Protein AF-A0A2J4YIY0-F1 (afdb_monomer)

pLDDT: mean 80.75, std 8.6, range [45.16, 92.94]

Secondary structure (DSSP, 8-state):
-------HHHHHHHHHHHHHHHHHHHHHHHHHHHHTT--HHHHHHHHHHHHHHHHHHHHHHHHHHTS-------HHHHHHHHHHTTTS-HHHHHHHHHHHHHHHHH-

Structure (mmCIF, N/CA/C/O backbone):
data_AF-A0A2J4YIY0-F1
#
_entry.id   AF-A0A2J4YIY0-F1
#
loop_
_atom_site.group_PDB
_atom_site.id
_atom_site.type_symbol
_atom_site.label_atom_id
_atom_site.label_alt_id
_atom_site.label_comp_id
_atom_site.label_asym_id
_atom_site.label_entity_id
_atom_site.label_seq_id
_atom_site.pdbx_PDB_ins_code
_atom_site.Cartn_x
_atom_site.Cartn_y
_atom_site.Cartn_z
_atom_site.occupancy
_atom_site.B_iso_or_equiv
_atom_site.auth_seq_id
_atom_site.auth_comp_id
_atom_site.auth_asym_id
_atom_site.auth_atom_id
_atom_site.pdbx_PDB_model_num
ATOM 1 N N . MET A 1 1 ? 12.535 -8.299 -30.883 1.00 45.16 1 MET A N 1
ATOM 2 C CA . MET A 1 1 ? 12.168 -8.917 -29.590 1.00 45.16 1 MET A CA 1
ATOM 3 C C . MET A 1 1 ? 13.149 -8.382 -28.556 1.00 45.16 1 MET A C 1
ATOM 5 O O . MET A 1 1 ? 14.333 -8.639 -28.709 1.00 45.16 1 MET A O 1
ATOM 9 N N . ARG A 1 2 ? 12.726 -7.526 -27.613 1.00 54.84 2 ARG A N 1
ATOM 10 C CA . ARG A 1 2 ? 13.630 -7.029 -26.558 1.00 54.84 2 ARG A CA 1
ATOM 11 C C . ARG A 1 2 ? 13.900 -8.191 -25.606 1.00 54.84 2 ARG A C 1
ATOM 13 O O . ARG A 1 2 ? 12.961 -8.672 -24.981 1.00 54.84 2 ARG A O 1
ATOM 20 N N . SER A 1 3 ? 15.139 -8.665 -25.559 1.00 52.28 3 SER A N 1
ATOM 21 C CA 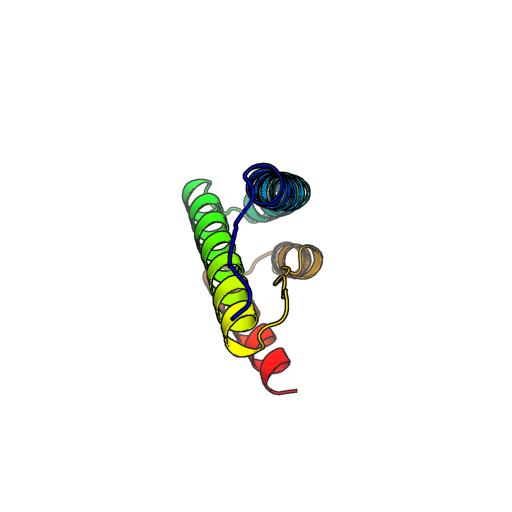. SER A 1 3 ? 15.565 -9.704 -24.625 1.00 52.28 3 SER A CA 1
ATOM 22 C C . SER A 1 3 ? 15.272 -9.234 -23.204 1.00 52.28 3 SER A C 1
ATOM 24 O O . SER A 1 3 ? 15.818 -8.229 -22.757 1.00 52.28 3 SER A O 1
ATOM 26 N N . PHE A 1 4 ? 14.363 -9.925 -22.520 1.00 61.56 4 PHE A N 1
ATOM 27 C CA . PHE A 1 4 ? 14.007 -9.661 -21.129 1.00 61.56 4 PHE A CA 1
ATOM 28 C C . PHE A 1 4 ? 15.079 -10.293 -20.235 1.00 61.56 4 PHE A C 1
ATOM 30 O O . PHE A 1 4 ? 14.851 -11.293 -19.562 1.00 61.56 4 PHE A O 1
ATOM 37 N N . THR A 1 5 ? 16.302 -9.774 -20.294 1.00 63.88 5 THR A N 1
ATOM 38 C CA . THR A 1 5 ? 17.296 -10.079 -19.272 1.00 63.88 5 THR A CA 1
ATOM 39 C C . THR A 1 5 ? 16.921 -9.246 -18.054 1.00 63.88 5 THR A C 1
ATOM 41 O O . THR A 1 5 ? 16.910 -8.022 -18.117 1.00 63.88 5 THR A O 1
ATOM 44 N N . LEU A 1 6 ? 16.540 -9.906 -16.960 1.00 69.50 6 LEU A N 1
ATOM 45 C CA . LEU A 1 6 ? 16.422 -9.289 -15.641 1.00 69.50 6 LEU A CA 1
ATOM 46 C C . LEU A 1 6 ?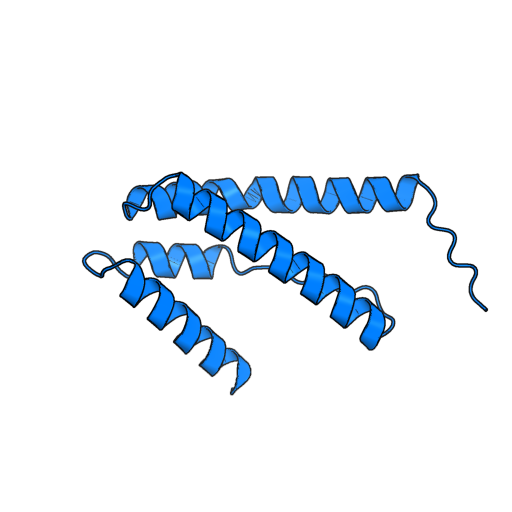 17.797 -9.400 -14.976 1.00 69.50 6 LEU A C 1
ATOM 48 O O . LEU A 1 6 ? 18.072 -10.415 -14.332 1.00 69.50 6 LEU A O 1
ATOM 52 N N . PRO A 1 7 ? 18.714 -8.435 -15.172 1.00 83.00 7 PRO A N 1
ATOM 53 C CA . PRO A 1 7 ? 20.006 -8.505 -14.517 1.00 83.00 7 PRO A CA 1
ATOM 54 C C . PRO A 1 7 ? 19.773 -8.465 -13.002 1.00 83.00 7 PRO A C 1
ATOM 56 O O . PRO A 1 7 ? 18.987 -7.658 -12.500 1.00 83.00 7 PRO A O 1
ATOM 59 N N . PHE A 1 8 ? 20.462 -9.344 -12.273 1.00 84.75 8 PHE A N 1
ATOM 60 C CA . PHE A 1 8 ? 20.364 -9.461 -10.814 1.00 84.75 8 PHE A CA 1
ATOM 61 C C . PHE A 1 8 ? 20.410 -8.102 -10.074 1.00 84.75 8 PHE A C 1
ATOM 63 O O . PHE A 1 8 ? 19.581 -7.899 -9.187 1.00 84.75 8 PHE A O 1
ATOM 70 N N . PRO A 1 9 ? 21.253 -7.121 -10.473 1.00 87.94 9 PRO A N 1
ATOM 71 C CA . PRO A 1 9 ? 21.241 -5.779 -9.887 1.00 87.94 9 PRO A CA 1
ATOM 72 C C . PRO A 1 9 ? 19.906 -5.033 -10.001 1.00 87.94 9 PRO A C 1
ATOM 74 O O . PRO A 1 9 ? 19.501 -4.375 -9.050 1.00 87.94 9 PRO A O 1
ATOM 77 N N . SER A 1 10 ? 19.199 -5.129 -11.131 1.00 83.56 10 SER A N 1
ATOM 78 C CA . SER A 1 10 ? 17.904 -4.455 -11.310 1.00 83.56 10 SER A CA 1
ATOM 79 C C . SER A 1 10 ? 16.812 -5.094 -10.460 1.00 83.56 10 SER A C 1
ATOM 81 O O . SER A 1 10 ? 15.951 -4.393 -9.933 1.00 83.56 10 SER A O 1
ATOM 83 N N . LEU A 1 11 ? 16.872 -6.416 -10.293 1.00 84.94 11 LEU A N 1
ATOM 84 C CA . LEU A 1 11 ? 15.944 -7.156 -9.442 1.00 84.94 11 LEU A CA 1
ATOM 85 C C . LEU A 1 11 ? 16.170 -6.814 -7.963 1.00 84.94 11 LEU A C 1
ATOM 87 O O . LEU A 1 11 ? 15.219 -6.515 -7.243 1.00 84.94 11 LEU A O 1
ATOM 91 N N . LEU A 1 12 ? 17.437 -6.769 -7.539 1.00 90.81 12 LEU A N 1
ATOM 92 C CA . LEU A 1 12 ? 17.831 -6.361 -6.193 1.00 90.81 12 LEU A CA 1
ATOM 93 C C . LEU A 1 12 ? 17.455 -4.900 -5.911 1.00 90.81 12 LEU A C 1
ATOM 95 O O . LEU A 1 12 ? 16.903 -4.607 -4.856 1.00 90.81 12 LEU A O 1
ATOM 99 N N . ALA A 1 13 ? 17.698 -3.989 -6.857 1.00 87.31 13 ALA A N 1
ATOM 100 C CA . ALA A 1 13 ? 17.339 -2.580 -6.716 1.00 87.31 13 ALA A CA 1
ATOM 101 C C . ALA A 1 13 ? 15.823 -2.388 -6.563 1.00 87.31 13 ALA A C 1
ATOM 103 O O . ALA A 1 13 ? 15.389 -1.648 -5.683 1.00 87.31 13 ALA A O 1
ATOM 104 N N . GLY A 1 14 ? 15.018 -3.092 -7.368 1.00 85.25 14 GLY A N 1
ATOM 105 C CA . GLY A 1 14 ? 13.561 -3.086 -7.233 1.00 85.25 14 GLY A CA 1
ATOM 106 C C . GLY A 1 14 ? 13.102 -3.638 -5.883 1.00 85.25 14 GLY A C 1
ATOM 107 O O . GLY A 1 14 ? 12.268 -3.028 -5.219 1.00 85.25 14 GLY A O 1
ATOM 108 N N . PHE A 1 15 ? 13.696 -4.746 -5.435 1.00 86.25 15 PHE A N 1
ATOM 109 C CA . PHE A 1 15 ? 13.400 -5.334 -4.130 1.00 86.25 15 PHE A CA 1
ATOM 110 C C . PHE A 1 15 ? 13.710 -4.375 -2.975 1.00 86.25 15 PHE A C 1
ATOM 112 O O . PHE A 1 15 ? 12.847 -4.133 -2.135 1.00 86.25 15 PHE A O 1
ATOM 119 N N . VAL A 1 16 ? 14.906 -3.780 -2.960 1.00 89.00 16 VAL A N 1
ATOM 120 C CA . VAL A 1 16 ? 15.319 -2.817 -1.929 1.00 89.00 16 VAL A CA 1
ATOM 121 C C . VAL A 1 16 ? 14.427 -1.576 -1.950 1.00 89.00 16 VAL A C 1
ATOM 123 O O . VAL A 1 16 ? 14.002 -1.127 -0.889 1.00 89.00 16 VAL A O 1
ATOM 126 N N . ALA A 1 17 ? 14.087 -1.051 -3.131 1.00 86.38 17 ALA A N 1
ATOM 127 C CA . ALA A 1 17 ? 13.199 0.104 -3.255 1.00 86.38 17 ALA A CA 1
ATOM 128 C C . ALA A 1 17 ? 11.820 -0.161 -2.629 1.00 86.38 17 ALA A C 1
ATOM 130 O O . ALA A 1 17 ? 11.310 0.677 -1.884 1.00 86.38 17 ALA A O 1
ATOM 131 N N . VAL A 1 18 ? 11.244 -1.343 -2.875 1.00 83.94 18 VAL A N 1
ATOM 132 C CA . VAL A 1 18 ? 9.963 -1.748 -2.277 1.00 83.94 18 VAL A CA 1
ATOM 133 C C . VAL A 1 18 ? 10.099 -1.946 -0.768 1.00 83.94 18 VAL A C 1
ATOM 135 O O . VAL A 1 18 ? 9.270 -1.434 -0.022 1.00 83.94 18 VAL A O 1
ATOM 138 N N . LEU A 1 19 ? 11.146 -2.634 -0.304 1.00 84.62 19 LEU A N 1
ATOM 139 C CA . LEU A 1 19 ? 11.378 -2.887 1.123 1.00 84.62 19 LEU A CA 1
ATOM 140 C C . LEU A 1 19 ? 11.507 -1.589 1.921 1.00 84.62 19 LEU A C 1
ATOM 142 O O . LEU A 1 19 ? 10.840 -1.416 2.939 1.00 84.62 19 LEU A O 1
ATOM 146 N N . VAL A 1 20 ? 12.341 -0.667 1.441 1.00 85.19 20 VAL A N 1
ATOM 147 C CA . VAL A 1 20 ? 12.586 0.626 2.089 1.00 85.19 20 VAL A CA 1
ATOM 148 C C . VAL A 1 20 ? 11.336 1.503 2.022 1.00 85.19 20 VAL A C 1
ATOM 150 O O . VAL A 1 20 ? 10.940 2.087 3.032 1.00 85.19 20 VAL A O 1
ATOM 153 N N . GLY A 1 21 ? 10.672 1.557 0.861 1.00 81.25 21 GLY A N 1
ATOM 154 C CA . GLY A 1 21 ? 9.434 2.315 0.687 1.00 81.25 21 GLY A CA 1
ATOM 155 C C . GLY A 1 21 ? 8.330 1.839 1.633 1.00 81.25 21 GLY A C 1
ATOM 156 O O . GLY A 1 21 ? 7.730 2.649 2.344 1.00 81.25 21 GLY A O 1
ATOM 157 N N . TYR A 1 22 ? 8.132 0.523 1.713 1.00 81.19 22 TYR A N 1
ATOM 158 C CA . TYR A 1 22 ? 7.137 -0.097 2.581 1.00 81.19 22 TYR A CA 1
ATOM 159 C C . TYR A 1 22 ? 7.459 0.112 4.066 1.00 81.19 22 TYR A C 1
ATOM 161 O O . TYR A 1 22 ? 6.618 0.605 4.818 1.00 81.19 22 TYR A O 1
ATOM 169 N N . ALA A 1 23 ? 8.691 -0.185 4.490 1.00 81.44 23 ALA A N 1
ATOM 170 C CA . ALA A 1 23 ? 9.101 -0.063 5.888 1.00 81.44 23 ALA A CA 1
ATOM 171 C C . ALA A 1 23 ? 8.996 1.379 6.412 1.00 81.44 23 ALA A C 1
ATOM 173 O O . ALA A 1 23 ? 8.593 1.583 7.557 1.00 81.44 23 ALA A O 1
ATOM 174 N N . SER A 1 24 ? 9.303 2.377 5.575 1.00 80.25 24 SER A N 1
ATOM 175 C CA . SER A 1 24 ? 9.290 3.789 5.984 1.00 80.25 24 SER A CA 1
ATOM 176 C C . SER A 1 24 ? 7.907 4.304 6.396 1.00 80.25 24 SER A C 1
ATOM 178 O O . SER A 1 24 ? 7.796 5.116 7.310 1.00 80.25 24 SER A O 1
ATOM 180 N N . SER A 1 25 ? 6.844 3.828 5.744 1.00 78.12 25 SER A N 1
ATOM 181 C CA . SER A 1 25 ? 5.486 4.355 5.923 1.00 78.12 25 SER A CA 1
ATOM 182 C C . SER A 1 25 ? 4.561 3.402 6.688 1.00 78.12 25 SER A C 1
ATOM 184 O O . SER A 1 25 ? 3.608 3.862 7.317 1.00 78.12 25 SER A O 1
ATOM 186 N N . ALA A 1 26 ? 4.878 2.102 6.733 1.00 78.44 26 ALA A N 1
ATOM 187 C CA . ALA A 1 26 ? 4.116 1.107 7.490 1.00 78.44 26 ALA A CA 1
ATOM 188 C C . ALA A 1 26 ? 4.119 1.371 9.006 1.00 78.44 26 ALA A C 1
ATOM 190 O O . ALA A 1 26 ? 3.102 1.156 9.663 1.00 78.44 26 ALA A O 1
ATOM 191 N N . ALA A 1 27 ? 5.224 1.881 9.564 1.00 79.81 27 ALA A N 1
ATOM 192 C CA . ALA A 1 27 ? 5.334 2.154 11.001 1.00 79.81 27 ALA A CA 1
ATOM 193 C C . ALA A 1 27 ? 4.294 3.179 11.494 1.00 79.81 27 ALA A C 1
ATOM 195 O O . ALA A 1 27 ? 3.715 3.011 12.566 1.00 79.81 27 ALA A O 1
ATOM 196 N N . ILE A 1 28 ? 4.010 4.205 10.685 1.00 78.88 28 ILE A N 1
ATOM 197 C CA . ILE A 1 28 ? 3.030 5.254 11.010 1.00 78.88 28 ILE A CA 1
ATOM 198 C C . ILE A 1 28 ? 1.613 4.669 11.020 1.00 78.88 28 ILE A C 1
ATOM 200 O O . ILE A 1 28 ? 0.832 4.931 11.933 1.00 78.88 28 ILE A O 1
ATOM 204 N N . ILE A 1 29 ? 1.292 3.835 10.027 1.00 78.38 29 ILE A N 1
ATOM 205 C CA . ILE A 1 29 ? -0.009 3.160 9.935 1.00 78.38 29 ILE A CA 1
ATOM 206 C C . ILE A 1 29 ? -0.204 2.189 11.096 1.00 78.38 29 ILE A C 1
ATOM 208 O O . ILE A 1 29 ? -1.289 2.134 11.667 1.00 78.38 29 ILE A O 1
ATOM 212 N N . TRP A 1 30 ? 0.847 1.460 11.476 1.00 80.38 30 TRP A N 1
ATOM 213 C CA . TRP A 1 30 ? 0.807 0.551 12.615 1.00 80.38 30 TRP A CA 1
ATOM 214 C C . TRP A 1 30 ? 0.465 1.290 13.907 1.00 80.38 30 TRP A C 1
ATOM 216 O O . TRP A 1 30 ? -0.426 0.871 14.642 1.00 80.38 30 TRP A O 1
ATOM 226 N N . GLN A 1 31 ? 1.143 2.409 14.171 1.00 79.50 31 GLN A N 1
ATOM 227 C CA . GLN A 1 31 ? 0.882 3.228 15.354 1.00 79.50 31 GLN A CA 1
ATOM 228 C C . GLN A 1 31 ? -0.535 3.804 15.349 1.00 79.50 31 GLN A C 1
ATOM 230 O O . GLN A 1 31 ? -1.213 3.752 16.373 1.00 79.50 31 GLN A O 1
ATOM 235 N N . ALA A 1 32 ? -1.004 4.299 14.201 1.00 77.38 32 ALA A N 1
ATOM 236 C CA . ALA A 1 32 ? -2.366 4.797 14.066 1.00 77.38 32 ALA A CA 1
ATOM 237 C C . ALA A 1 32 ? -3.393 3.686 14.346 1.00 77.38 32 ALA A C 1
ATOM 239 O O . ALA A 1 32 ? -4.284 3.863 15.173 1.00 77.38 32 ALA A O 1
ATOM 240 N N . ALA A 1 33 ? -3.258 2.527 13.697 1.00 76.88 33 ALA A N 1
ATOM 241 C CA . ALA A 1 33 ? -4.198 1.418 13.836 1.00 76.88 33 ALA A CA 1
ATOM 242 C C . ALA A 1 33 ? -4.209 0.832 15.257 1.00 76.88 33 ALA A C 1
ATOM 244 O O . ALA A 1 33 ? -5.280 0.545 15.792 1.00 76.88 33 ALA A O 1
ATOM 245 N N . ALA A 1 34 ? -3.040 0.726 15.896 1.00 78.50 34 ALA A N 1
ATOM 246 C CA . ALA A 1 34 ? -2.935 0.328 17.296 1.00 78.50 34 ALA A CA 1
ATOM 247 C C . ALA A 1 34 ? -3.646 1.330 18.224 1.00 78.50 34 ALA A C 1
ATOM 249 O O . ALA A 1 34 ? -4.360 0.920 19.136 1.00 78.50 34 ALA A O 1
ATOM 250 N N . ALA A 1 35 ? -3.523 2.637 17.962 1.00 74.69 35 ALA A N 1
ATOM 251 C CA . ALA A 1 35 ? -4.231 3.672 18.719 1.00 74.69 35 ALA A CA 1
ATOM 252 C C . ALA A 1 35 ? -5.760 3.630 18.526 1.00 74.69 35 ALA A C 1
ATOM 254 O O . ALA A 1 35 ? -6.496 4.049 19.416 1.00 74.69 35 ALA A O 1
ATOM 255 N N . ALA A 1 36 ? -6.246 3.090 17.405 1.00 71.69 36 ALA A N 1
ATOM 256 C CA . ALA A 1 36 ? -7.669 2.830 17.173 1.00 71.69 36 ALA A CA 1
ATOM 257 C C . ALA A 1 36 ? -8.167 1.484 17.731 1.00 71.69 36 ALA A C 1
ATOM 259 O O . ALA A 1 36 ? -9.339 1.152 17.559 1.00 71.69 36 ALA A O 1
ATOM 260 N N . GLY A 1 37 ? -7.312 0.718 18.416 1.00 73.69 37 GLY A N 1
ATOM 261 C CA . GLY A 1 37 ? -7.694 -0.537 19.064 1.00 73.69 37 GLY A CA 1
ATOM 262 C C . GLY A 1 37 ? -7.737 -1.7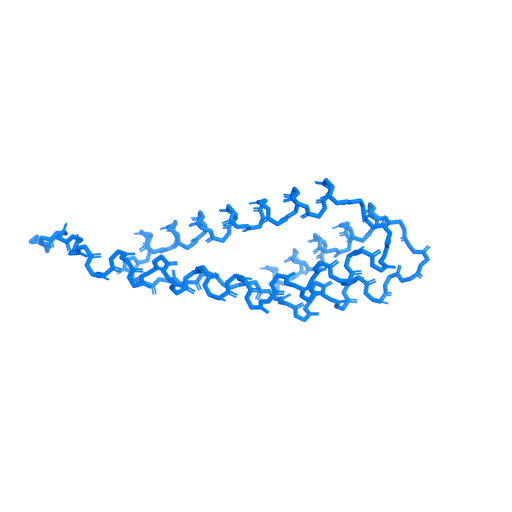52 18.134 1.00 73.69 37 GLY A C 1
ATOM 263 O O . GLY A 1 37 ? -8.375 -2.745 18.478 1.00 73.69 37 GLY A O 1
ATOM 264 N N . ALA A 1 38 ? -7.082 -1.695 16.969 1.00 74.81 38 ALA A N 1
ATOM 265 C CA . ALA A 1 38 ? -6.909 -2.869 16.117 1.00 74.81 38 ALA A CA 1
ATOM 266 C C . ALA A 1 38 ? -5.877 -3.834 16.725 1.00 74.81 38 ALA A C 1
ATOM 268 O O . ALA A 1 38 ? -4.816 -3.413 17.190 1.00 74.81 38 ALA A O 1
ATOM 269 N N . ASP A 1 39 ? -6.171 -5.134 16.688 1.00 83.75 39 ASP A N 1
ATOM 270 C CA . ASP A 1 39 ? -5.239 -6.159 17.158 1.00 83.75 39 ASP A CA 1
ATOM 271 C C . ASP A 1 39 ? -4.066 -6.347 16.177 1.00 83.75 39 ASP A C 1
ATOM 273 O O . ASP A 1 39 ? -4.192 -6.135 14.966 1.00 83.75 39 ASP A O 1
ATOM 277 N N . ALA A 1 40 ? -2.919 -6.803 16.682 1.00 82.56 40 ALA A N 1
ATOM 278 C CA . ALA A 1 40 ? -1.715 -7.026 15.886 1.00 82.56 40 ALA A CA 1
ATOM 279 C C . ALA A 1 40 ? -1.956 -8.003 14.721 1.00 82.56 40 ALA A C 1
ATOM 281 O O . ALA A 1 40 ? -1.422 -7.797 13.628 1.00 82.56 40 ALA A O 1
ATOM 282 N N . ALA A 1 41 ? -2.800 -9.025 14.914 1.00 85.38 41 ALA A N 1
ATOM 283 C CA . ALA A 1 41 ? -3.164 -9.958 13.850 1.00 85.38 41 ALA A CA 1
ATOM 284 C C . ALA A 1 41 ? -3.964 -9.277 12.723 1.00 85.38 41 ALA A C 1
ATOM 286 O O . ALA A 1 41 ? -3.763 -9.581 11.544 1.00 85.38 41 ALA A O 1
ATOM 287 N N . GLN A 1 42 ? -4.835 -8.321 13.063 1.00 82.25 42 GLN A N 1
ATOM 288 C CA . GLN A 1 42 ? -5.623 -7.565 12.087 1.00 82.25 42 GLN A CA 1
ATOM 289 C C . GLN A 1 42 ? -4.737 -6.609 11.289 1.00 82.25 42 GLN A C 1
ATOM 291 O O . GLN A 1 42 ? -4.810 -6.590 10.061 1.00 82.25 42 GLN A O 1
ATOM 296 N N . ILE A 1 43 ? -3.857 -5.871 11.973 1.00 81.62 43 ILE A N 1
ATOM 297 C CA . ILE A 1 43 ? -2.917 -4.945 11.331 1.00 81.62 43 ILE A CA 1
ATOM 298 C C . ILE A 1 43 ? -1.983 -5.712 10.389 1.00 81.62 43 ILE A C 1
ATOM 300 O O . ILE A 1 43 ? -1.806 -5.303 9.242 1.00 81.62 43 ILE A O 1
ATOM 304 N N . ALA A 1 44 ? -1.438 -6.854 10.824 1.00 84.94 44 ALA A N 1
ATOM 305 C CA . ALA A 1 44 ? -0.610 -7.709 9.976 1.00 84.94 44 ALA A CA 1
ATOM 306 C C . ALA A 1 44 ? -1.377 -8.187 8.731 1.00 84.94 44 ALA A C 1
ATOM 308 O O . ALA A 1 44 ? -0.861 -8.085 7.618 1.00 84.94 44 ALA A O 1
ATOM 309 N N . GLY A 1 45 ? -2.630 -8.626 8.895 1.00 87.00 45 GLY A N 1
ATOM 310 C CA . GLY A 1 45 ? -3.492 -9.019 7.780 1.00 87.00 45 GLY A CA 1
ATOM 311 C C . GLY A 1 45 ? -3.738 -7.885 6.781 1.00 87.00 45 GLY A C 1
ATOM 312 O O . GLY A 1 45 ? -3.635 -8.094 5.573 1.00 87.00 45 GLY A O 1
ATOM 313 N N . TRP A 1 46 ? -4.002 -6.670 7.264 1.00 83.44 46 TRP A N 1
ATOM 314 C CA . TRP A 1 46 ? -4.193 -5.486 6.418 1.00 83.44 46 TRP A CA 1
ATOM 315 C C . TRP A 1 46 ? -2.927 -5.114 5.652 1.00 83.44 46 TRP A C 1
ATOM 317 O O . TRP A 1 46 ? -2.981 -4.843 4.455 1.00 83.44 46 TRP A O 1
ATOM 327 N N . MET A 1 47 ? -1.783 -5.156 6.332 1.00 84.69 47 MET A N 1
ATOM 328 C CA . MET A 1 47 ? -0.459 -4.930 5.759 1.00 84.69 47 MET A CA 1
ATOM 329 C C . MET A 1 47 ? -0.145 -5.938 4.645 1.00 84.69 47 MET A C 1
ATOM 331 O O . MET A 1 47 ? 0.239 -5.548 3.542 1.00 84.69 47 MET A O 1
ATOM 335 N N . THR A 1 48 ? -0.401 -7.228 4.871 1.00 85.62 48 THR A N 1
ATOM 336 C CA . THR A 1 48 ? -0.227 -8.262 3.841 1.00 85.62 48 THR A CA 1
ATOM 337 C C . THR A 1 48 ? -1.184 -8.075 2.665 1.00 85.62 48 THR A C 1
ATOM 339 O O . THR A 1 48 ? -0.745 -8.113 1.514 1.00 85.62 48 THR A O 1
ATOM 342 N N . ALA A 1 49 ? -2.474 -7.846 2.929 1.00 87.12 49 ALA A N 1
ATOM 343 C CA . ALA A 1 49 ? -3.477 -7.642 1.884 1.00 87.12 49 ALA A CA 1
ATOM 344 C C . ALA A 1 49 ? -3.128 -6.444 0.996 1.00 87.12 49 ALA A C 1
ATOM 346 O O . ALA A 1 49 ? -3.249 -6.505 -0.228 1.00 87.12 49 ALA A O 1
ATOM 347 N N . LEU A 1 50 ? -2.634 -5.372 1.607 1.00 85.00 50 LEU A N 1
ATOM 348 C CA . LEU A 1 50 ? -2.234 -4.181 0.892 1.00 85.00 50 LEU A CA 1
ATOM 349 C C . LEU A 1 50 ? -0.965 -4.402 0.065 1.00 85.00 50 LEU 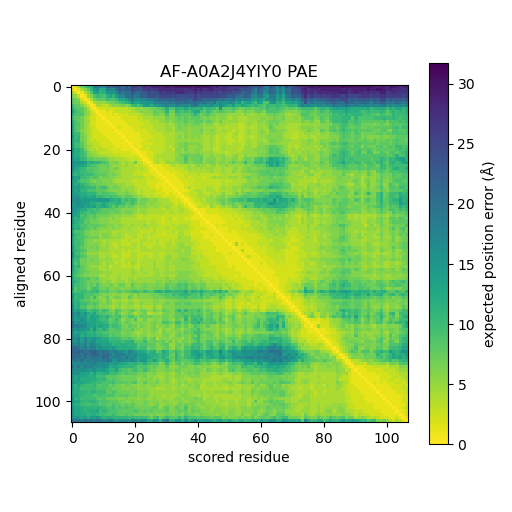A C 1
ATOM 351 O O . LEU A 1 50 ? -0.940 -4.022 -1.106 1.00 85.00 50 LEU A O 1
ATOM 355 N N . GLY A 1 51 ? 0.062 -5.042 0.631 1.00 86.69 51 GLY A N 1
ATOM 356 C CA . GLY A 1 51 ? 1.283 -5.380 -0.105 1.00 86.69 51 GLY A CA 1
ATOM 357 C C . GLY A 1 51 ? 0.989 -6.249 -1.331 1.00 86.69 51 GLY A C 1
ATOM 358 O O . GLY A 1 51 ? 1.494 -5.981 -2.423 1.00 86.69 51 GLY A O 1
ATOM 359 N N . LEU A 1 52 ? 0.096 -7.234 -1.183 1.00 88.38 52 LEU A N 1
ATOM 360 C CA . LEU A 1 52 ? -0.398 -8.043 -2.298 1.00 88.38 52 LEU A CA 1
ATOM 361 C C . LEU A 1 52 ? -1.173 -7.200 -3.315 1.00 88.38 52 LEU A C 1
ATOM 363 O O . LEU A 1 52 ? -0.909 -7.304 -4.511 1.00 88.38 52 LEU A O 1
ATOM 367 N N . GLY A 1 53 ? -2.083 -6.334 -2.865 1.00 88.38 53 GLY A N 1
ATOM 368 C CA . GLY A 1 53 ? -2.853 -5.448 -3.738 1.00 88.38 53 GLY A CA 1
ATOM 369 C C . GLY A 1 53 ? -1.965 -4.526 -4.576 1.00 88.38 53 GLY A C 1
ATOM 370 O O . GLY A 1 53 ? -2.138 -4.436 -5.793 1.00 88.38 53 GLY A O 1
ATOM 371 N N . MET A 1 54 ? -0.968 -3.890 -3.958 1.00 87.62 54 MET A N 1
ATOM 372 C CA . MET A 1 54 ? 0.001 -3.032 -4.648 1.00 87.62 54 MET A CA 1
ATOM 373 C C . MET A 1 54 ? 0.886 -3.824 -5.611 1.00 87.62 54 MET A C 1
ATOM 375 O O . MET A 1 54 ? 1.098 -3.385 -6.738 1.00 87.62 54 MET A O 1
ATOM 379 N N . GLY A 1 55 ? 1.378 -4.996 -5.202 1.00 87.81 55 GLY A N 1
ATOM 380 C CA . GLY A 1 55 ? 2.210 -5.846 -6.054 1.00 87.81 55 GLY A CA 1
ATOM 381 C C . GLY A 1 55 ? 1.457 -6.346 -7.288 1.00 87.81 55 GLY A C 1
ATOM 382 O O . GLY A 1 55 ? 1.950 -6.223 -8.410 1.00 87.81 55 GLY A O 1
ATOM 383 N N . ILE A 1 56 ? 0.233 -6.847 -7.095 1.00 91.88 56 ILE A N 1
ATOM 384 C CA . ILE A 1 56 ? -0.627 -7.342 -8.177 1.00 91.88 56 ILE A CA 1
ATOM 385 C C . ILE A 1 56 ? -1.011 -6.203 -9.125 1.00 91.88 56 ILE A C 1
ATOM 387 O O . ILE A 1 56 ? -0.891 -6.366 -10.336 1.00 91.88 56 ILE A O 1
ATOM 391 N N . SER A 1 57 ? -1.436 -5.047 -8.608 1.00 90.19 57 SER A N 1
ATOM 392 C CA . SER A 1 57 ? -1.819 -3.898 -9.445 1.00 90.19 57 SER A CA 1
ATOM 393 C C . SER A 1 57 ? -0.635 -3.313 -10.218 1.00 90.19 57 SER A C 1
ATOM 395 O O . SER A 1 57 ? -0.757 -3.089 -11.421 1.00 90.19 57 SER A O 1
ATOM 397 N N . THR A 1 58 ? 0.526 -3.161 -9.577 1.00 88.81 58 THR A N 1
ATOM 398 C CA . THR A 1 58 ? 1.790 -2.756 -10.219 1.00 88.81 58 THR A CA 1
ATOM 399 C C . THR A 1 58 ? 2.124 -3.699 -11.372 1.00 88.81 58 THR A C 1
ATOM 401 O O . THR A 1 58 ? 2.370 -3.249 -12.493 1.00 88.81 58 THR A O 1
ATOM 404 N N . LEU A 1 59 ? 2.094 -5.012 -11.123 1.00 89.06 59 LEU A N 1
ATOM 405 C CA . LEU A 1 59 ? 2.407 -6.021 -12.132 1.00 89.06 59 LEU A CA 1
ATOM 406 C C . LEU A 1 59 ? 1.391 -6.001 -13.280 1.00 89.06 59 LEU A C 1
ATOM 408 O O . LEU A 1 59 ? 1.781 -5.928 -14.446 1.00 89.06 59 LEU A O 1
ATOM 412 N N . ALA A 1 60 ? 0.096 -6.017 -12.961 1.00 91.31 60 ALA A N 1
ATOM 413 C CA . ALA A 1 60 ? -0.983 -6.029 -13.942 1.00 91.31 60 ALA A CA 1
ATOM 414 C C . ALA A 1 60 ? -0.954 -4.783 -14.838 1.00 91.31 60 ALA A C 1
ATOM 416 O O . ALA A 1 60 ? -1.009 -4.900 -16.064 1.00 91.31 60 ALA A O 1
ATOM 417 N N . LEU A 1 61 ? -0.804 -3.593 -14.249 1.00 90.00 61 LEU A N 1
ATOM 418 C CA . LEU A 1 61 ? -0.724 -2.335 -14.991 1.00 90.00 61 LEU A CA 1
ATOM 419 C C . LEU A 1 61 ? 0.550 -2.255 -15.829 1.00 90.00 61 LEU A C 1
ATOM 421 O O . LEU A 1 61 ? 0.482 -1.839 -16.986 1.00 90.00 61 LEU A O 1
ATOM 425 N N . THR A 1 62 ? 1.689 -2.697 -15.291 1.00 87.69 62 THR A N 1
ATOM 426 C CA . THR A 1 62 ? 2.961 -2.717 -16.026 1.00 87.69 62 THR A CA 1
ATOM 427 C C . THR A 1 62 ? 2.882 -3.620 -17.257 1.00 87.69 62 THR A C 1
ATOM 429 O O . THR A 1 62 ? 3.296 -3.218 -18.347 1.00 87.69 62 THR A O 1
ATOM 432 N N . VAL A 1 63 ? 2.301 -4.818 -17.121 1.00 89.62 63 VAL A N 1
ATOM 433 C CA . VAL A 1 63 ? 2.113 -5.756 -18.241 1.00 89.62 63 VAL A CA 1
ATOM 434 C C . VAL A 1 63 ? 1.115 -5.204 -19.259 1.00 89.62 63 VAL A C 1
ATOM 436 O O . VAL A 1 63 ? 1.375 -5.254 -20.462 1.00 89.62 63 VAL A O 1
ATOM 439 N N . TRP A 1 64 ? -0.003 -4.638 -18.798 1.00 92.75 64 TRP A N 1
ATOM 440 C CA . TRP A 1 64 ? -1.052 -4.140 -19.685 1.00 92.75 64 TRP A CA 1
ATOM 441 C C . TRP A 1 64 ? -0.627 -2.887 -20.459 1.00 92.75 64 TRP A C 1
ATOM 443 O O . TRP A 1 64 ? -0.822 -2.809 -21.673 1.00 92.75 64 TRP A O 1
ATOM 453 N N . ARG A 1 65 ? -0.004 -1.916 -19.781 1.00 90.12 65 ARG A N 1
ATOM 454 C CA . ARG A 1 65 ? 0.437 -0.650 -20.386 1.00 90.12 65 ARG A CA 1
ATOM 455 C C . ARG A 1 65 ? 1.818 -0.739 -21.036 1.00 90.12 65 ARG A C 1
ATOM 457 O O . ARG A 1 65 ? 2.202 0.191 -21.740 1.00 90.12 65 ARG A O 1
ATOM 464 N N . LYS A 1 66 ? 2.548 -1.845 -20.841 1.00 87.25 66 LYS A N 1
ATOM 465 C CA . LYS A 1 66 ? 3.912 -2.073 -21.359 1.00 87.25 66 LYS A CA 1
ATOM 466 C C . LYS A 1 66 ? 4.905 -0.964 -20.967 1.00 87.25 66 LYS A C 1
ATOM 468 O O . LYS A 1 66 ? 5.873 -0.714 -21.683 1.00 87.25 66 LYS A O 1
ATOM 473 N N . VAL A 1 67 ? 4.664 -0.311 -19.831 1.00 87.44 67 VAL A N 1
ATOM 474 C CA . VAL A 1 67 ? 5.501 0.738 -19.226 1.00 87.44 67 VAL A CA 1
ATOM 475 C C . VAL A 1 67 ? 5.664 0.445 -17.733 1.00 87.44 67 VAL A C 1
ATOM 477 O O . VAL A 1 67 ? 4.745 -0.127 -17.149 1.00 87.44 67 VAL A O 1
ATOM 480 N N . PRO A 1 68 ? 6.797 0.798 -17.101 1.00 81.62 68 PRO A N 1
ATOM 481 C CA . PRO A 1 68 ? 7.004 0.560 -15.674 1.00 81.62 68 PRO A CA 1
ATOM 482 C C . PRO A 1 68 ? 6.039 1.425 -14.851 1.00 81.62 68 PRO A C 1
ATOM 484 O O . PRO A 1 68 ? 6.169 2.648 -14.831 1.00 81.62 68 PRO A O 1
ATOM 487 N N . ILE A 1 69 ? 5.062 0.797 -14.192 1.00 86.00 69 ILE A N 1
ATOM 488 C CA . ILE A 1 69 ? 4.079 1.465 -13.329 1.00 86.00 69 ILE A CA 1
ATOM 489 C C . ILE A 1 69 ? 4.280 0.973 -11.903 1.00 86.00 69 ILE A C 1
ATOM 491 O O . ILE A 1 69 ? 4.328 -0.231 -11.676 1.00 86.00 69 ILE A O 1
ATOM 495 N N . LEU A 1 70 ? 4.359 1.905 -10.952 1.00 84.50 70 LEU A N 1
ATOM 496 C CA . LEU A 1 70 ? 4.403 1.619 -9.521 1.00 84.50 70 LEU A CA 1
ATOM 497 C C . LEU A 1 70 ? 3.122 2.131 -8.866 1.00 84.50 70 LEU A C 1
ATOM 499 O O . LEU A 1 70 ? 2.852 3.331 -8.878 1.00 84.50 70 LEU A O 1
ATOM 503 N N . THR A 1 71 ? 2.332 1.226 -8.299 1.00 84.50 71 THR A N 1
ATOM 504 C CA . THR A 1 71 ? 1.140 1.599 -7.538 1.00 84.50 71 THR A CA 1
ATOM 505 C C . THR A 1 71 ? 1.560 1.973 -6.120 1.00 84.50 71 THR A C 1
ATOM 507 O O . THR A 1 71 ? 2.205 1.176 -5.446 1.00 84.50 71 THR A O 1
ATOM 510 N N . ALA A 1 72 ? 1.214 3.183 -5.675 1.00 81.38 72 ALA A N 1
ATOM 511 C CA . ALA A 1 72 ? 1.487 3.689 -4.328 1.00 81.38 72 ALA A CA 1
ATOM 512 C C . ALA A 1 72 ? 0.205 3.690 -3.471 1.00 81.38 72 ALA A C 1
ATOM 514 O O . 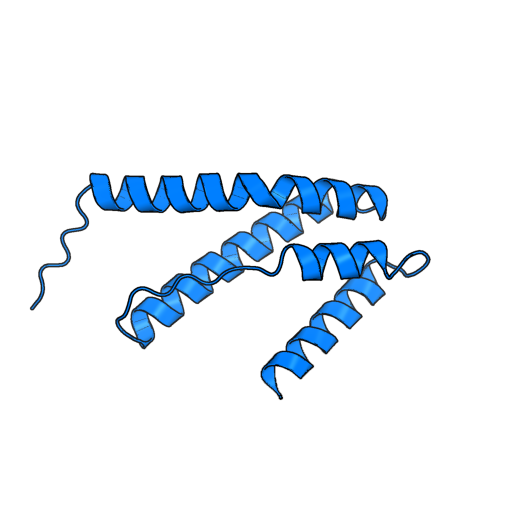ALA A 1 72 ? -0.890 3.870 -4.005 1.00 81.38 72 ALA A O 1
ATOM 515 N N . TRP A 1 73 ? 0.330 3.514 -2.150 1.00 78.81 73 TRP A N 1
ATOM 516 C CA . TRP A 1 73 ? -0.782 3.727 -1.214 1.00 78.81 73 TRP A CA 1
ATOM 517 C C . TRP A 1 73 ? -0.907 5.200 -0.805 1.00 78.81 73 TRP A C 1
ATOM 519 O O . TRP A 1 73 ? 0.005 6.000 -1.019 1.00 78.81 73 TRP A O 1
ATOM 529 N N . SER A 1 74 ? -2.011 5.558 -0.150 1.00 74.31 74 SER A N 1
ATOM 530 C CA . SER A 1 74 ? -2.156 6.856 0.516 1.00 74.31 74 SER A CA 1
ATOM 531 C C . SER A 1 74 ? -1.935 6.700 2.023 1.00 74.31 74 SER A C 1
ATOM 533 O O . SER A 1 74 ? -2.886 6.488 2.778 1.00 74.31 74 SER A O 1
ATOM 535 N N . THR A 1 75 ? -0.676 6.811 2.469 1.00 78.31 75 THR A N 1
ATOM 536 C CA . THR A 1 75 ? -0.318 6.852 3.900 1.00 78.31 75 THR A CA 1
ATOM 537 C C . THR A 1 75 ? -1.151 7.879 4.686 1.00 78.31 75 THR A C 1
ATOM 539 O O . THR A 1 75 ? -1.717 7.508 5.715 1.00 78.31 75 THR A O 1
ATOM 542 N N . PRO A 1 76 ? -1.301 9.146 4.229 1.00 69.00 76 PRO A N 1
ATOM 543 C CA . PRO A 1 76 ? -2.131 10.114 4.943 1.00 69.00 76 PRO A CA 1
ATOM 544 C C . PRO A 1 76 ? -3.622 9.758 4.914 1.00 69.00 76 PRO A C 1
ATOM 546 O O . PRO A 1 76 ? -4.305 10.018 5.896 1.00 69.00 7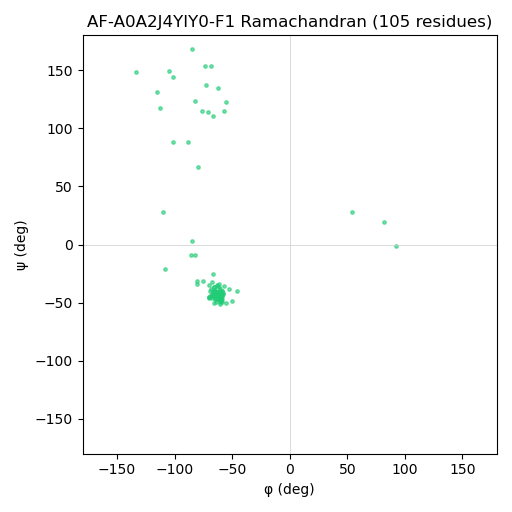6 PRO A O 1
ATOM 549 N N . GLY A 1 77 ? -4.130 9.129 3.848 1.00 75.31 77 GLY A N 1
ATOM 550 C CA . GLY A 1 77 ? -5.537 8.727 3.757 1.00 75.31 77 GLY A CA 1
ATOM 551 C C . GLY A 1 77 ? -5.921 7.661 4.784 1.00 75.31 77 GLY A C 1
ATOM 552 O O . GLY A 1 77 ? -6.935 7.797 5.463 1.00 75.31 77 GLY A O 1
ATOM 553 N N . ALA A 1 78 ? -5.084 6.633 4.951 1.00 73.62 78 ALA A N 1
ATOM 554 C CA . ALA A 1 78 ? -5.303 5.603 5.965 1.00 73.62 78 ALA A CA 1
ATOM 555 C C . ALA A 1 78 ? -5.163 6.160 7.394 1.00 73.62 78 ALA A C 1
ATOM 557 O O . ALA A 1 78 ? -5.982 5.849 8.257 1.00 73.62 78 ALA A O 1
ATOM 558 N N . ALA A 1 79 ? -4.182 7.039 7.632 1.00 73.75 79 ALA A N 1
ATOM 559 C CA . ALA A 1 79 ? -4.009 7.699 8.925 1.00 73.75 79 ALA A CA 1
ATOM 560 C C . ALA A 1 79 ? -5.192 8.620 9.283 1.00 73.75 79 ALA A C 1
ATOM 562 O O . ALA A 1 79 ? -5.674 8.567 10.412 1.00 73.75 79 ALA A O 1
ATOM 563 N N . LEU A 1 80 ? -5.689 9.420 8.328 1.00 71.88 80 LEU A N 1
ATOM 564 C CA . LEU A 1 80 ? -6.882 10.267 8.482 1.00 71.88 80 LEU A CA 1
ATOM 565 C C . LEU A 1 80 ? -8.135 9.457 8.796 1.00 71.88 80 LEU A C 1
ATOM 567 O O . LEU A 1 80 ? -8.952 9.882 9.604 1.00 71.88 80 LEU A O 1
ATOM 571 N N . LEU A 1 81 ? -8.297 8.297 8.163 1.00 74.19 81 LEU A N 1
ATOM 572 C CA . LEU A 1 81 ? -9.457 7.451 8.408 1.00 74.19 81 LEU A CA 1
ATOM 573 C C . LEU A 1 81 ? -9.446 6.901 9.837 1.00 74.19 81 LEU A C 1
ATOM 575 O O . LEU A 1 81 ? -10.462 6.897 10.518 1.00 74.19 81 LEU A O 1
ATOM 579 N N . VAL A 1 82 ? -8.273 6.476 10.300 1.00 69.06 82 VAL A N 1
ATOM 580 C CA . VAL A 1 82 ? -8.083 5.935 11.644 1.00 69.06 82 VAL A CA 1
ATOM 581 C C . VAL A 1 82 ? -8.240 7.015 12.722 1.00 69.06 82 VAL A C 1
ATOM 583 O O . VAL A 1 82 ? -8.856 6.764 13.755 1.00 69.06 82 VAL A O 1
ATOM 586 N N . SER A 1 83 ? -7.729 8.225 12.485 1.00 69.75 83 SER A N 1
ATOM 587 C CA . SER A 1 83 ? -7.831 9.336 13.440 1.00 69.75 83 SER A CA 1
ATOM 588 C C . SER A 1 83 ? -9.184 10.054 13.412 1.00 69.75 83 SER A C 1
ATOM 590 O O . SER A 1 83 ? -9.632 10.542 14.444 1.00 69.75 83 SER A O 1
ATOM 592 N N . GLY A 1 84 ? -9.853 10.112 12.259 1.00 69.31 84 GLY A N 1
ATOM 593 C CA . GLY A 1 84 ? -11.129 10.809 12.072 1.00 69.31 84 GLY A CA 1
ATOM 594 C C . GLY A 1 84 ? -12.362 10.010 12.498 1.00 69.31 84 GLY A C 1
ATOM 595 O O . GLY A 1 84 ? -13.458 10.562 12.545 1.00 69.31 84 GLY A O 1
ATOM 596 N N . LEU A 1 85 ? -12.200 8.724 12.815 1.00 66.50 85 LEU A N 1
ATOM 597 C CA . LEU A 1 85 ? -13.288 7.805 13.161 1.00 66.50 85 LEU A CA 1
ATOM 598 C C . LEU A 1 85 ? -13.286 7.406 14.647 1.00 66.50 85 LEU A C 1
ATOM 600 O O . LEU A 1 85 ? -13.751 6.325 15.008 1.00 66.50 85 LEU A O 1
ATOM 604 N N . GLN A 1 86 ? -12.780 8.271 15.531 1.00 65.62 86 GLN A N 1
ATOM 605 C CA . GLN A 1 86 ? -12.823 8.026 16.977 1.00 65.62 86 GLN A CA 1
ATOM 606 C C . GLN A 1 86 ? -14.267 7.781 17.454 1.00 65.62 86 GLN A C 1
ATOM 608 O O . GLN A 1 86 ? -15.149 8.613 17.257 1.00 65.62 86 GLN A O 1
ATOM 613 N N . GLY A 1 87 ? -14.507 6.621 18.078 1.00 67.12 87 GLY A N 1
ATOM 614 C CA . GLY A 1 87 ? -15.833 6.186 18.546 1.00 67.12 87 GLY A CA 1
ATOM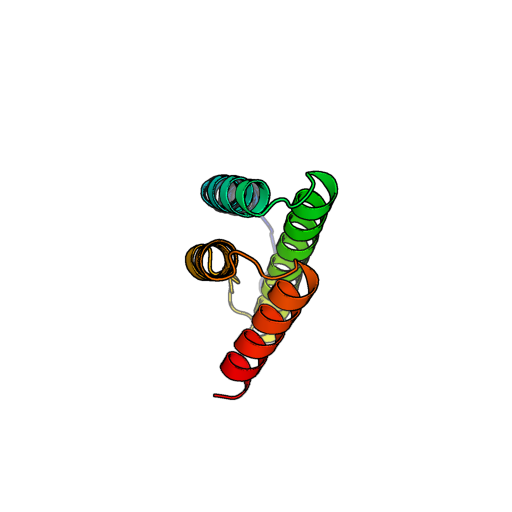 615 C C . GLY A 1 87 ? -16.637 5.339 17.549 1.00 67.12 87 GLY A C 1
ATOM 616 O O . GLY A 1 87 ? -17.730 4.886 17.880 1.00 67.12 87 GLY A O 1
ATOM 617 N N . VAL A 1 88 ? -16.103 5.091 16.351 1.00 71.38 88 VAL A N 1
ATOM 618 C CA . VAL A 1 88 ? -16.723 4.280 15.296 1.00 71.38 88 VAL A CA 1
ATOM 619 C C . VAL A 1 88 ? -16.087 2.886 15.278 1.00 71.38 88 VAL A C 1
ATOM 621 O O . VAL A 1 88 ? -14.894 2.725 15.529 1.00 71.38 88 VAL A O 1
ATOM 624 N N . THR A 1 89 ? -16.876 1.847 14.994 1.00 77.50 89 THR A N 1
ATOM 625 C CA . THR A 1 89 ? -16.352 0.470 14.948 1.00 77.50 89 THR A CA 1
ATOM 626 C C . THR A 1 89 ? -15.401 0.262 13.764 1.00 77.50 89 THR A C 1
ATOM 628 O O . THR A 1 89 ? -15.550 0.883 12.709 1.00 77.50 89 THR A O 1
ATOM 631 N N . LEU A 1 90 ? -14.466 -0.688 13.891 1.00 73.44 90 LEU A N 1
ATOM 632 C CA . LEU A 1 90 ? -13.535 -1.064 12.818 1.00 73.44 90 LEU A CA 1
ATOM 633 C C . LEU A 1 90 ? -14.260 -1.400 11.500 1.00 73.44 90 LEU A C 1
ATOM 635 O O . LEU A 1 90 ? -13.814 -1.026 10.419 1.00 73.44 90 LEU A O 1
ATOM 639 N N . SER A 1 91 ? -15.413 -2.069 11.588 1.00 79.62 91 SER A N 1
ATOM 640 C CA . SER A 1 91 ? -16.239 -2.449 10.436 1.00 79.62 91 SER A CA 1
ATOM 641 C C . SER A 1 91 ? -16.794 -1.239 9.684 1.00 79.62 91 SER A C 1
ATOM 643 O O . SER A 1 91 ? -16.789 -1.216 8.454 1.00 79.62 91 SER A O 1
ATOM 645 N N . GLN A 1 92 ? -17.242 -0.216 10.411 1.00 80.81 92 GLN A N 1
ATOM 646 C CA . GLN A 1 92 ? -17.706 1.037 9.817 1.00 80.81 92 GLN A CA 1
ATOM 647 C C . GLN A 1 92 ? -16.545 1.807 9.180 1.00 80.81 92 GLN A C 1
ATOM 649 O O . GLN A 1 92 ? -16.711 2.337 8.085 1.00 80.81 92 GLN A O 1
ATOM 654 N N . ALA A 1 93 ? -15.359 1.799 9.799 1.00 78.38 93 ALA A N 1
ATOM 655 C CA . ALA A 1 93 ? -14.164 2.390 9.201 1.00 78.38 93 ALA A CA 1
ATOM 656 C C . ALA A 1 93 ? -13.807 1.736 7.860 1.00 78.38 93 ALA A C 1
ATOM 658 O O . ALA A 1 93 ? -13.650 2.430 6.858 1.00 78.38 93 ALA A O 1
ATOM 659 N N . VAL A 1 94 ? -13.788 0.403 7.796 1.00 80.44 94 VAL A N 1
ATOM 660 C CA . VAL A 1 94 ? -13.581 -0.326 6.533 1.00 80.44 94 VAL A CA 1
ATOM 661 C C . VAL A 1 94 ? -14.648 0.043 5.494 1.00 80.44 94 VAL A C 1
ATOM 663 O O . VAL A 1 94 ? -14.313 0.287 4.335 1.00 80.44 94 VAL A O 1
ATOM 666 N N . GLY A 1 95 ? -15.917 0.150 5.900 1.00 84.12 95 GLY A N 1
ATOM 667 C CA . GLY A 1 95 ? -17.013 0.559 5.017 1.00 84.12 95 GLY A CA 1
ATOM 668 C C . GLY A 1 95 ? -16.823 1.958 4.423 1.00 84.12 95 GLY A C 1
ATOM 669 O O . GLY A 1 95 ? -16.959 2.135 3.212 1.00 84.12 95 GLY A O 1
ATOM 670 N N . VAL A 1 96 ? -16.438 2.938 5.247 1.00 84.50 96 VAL A N 1
ATOM 671 C CA . VAL A 1 96 ? -16.135 4.307 4.796 1.00 84.50 96 VAL A CA 1
ATOM 672 C C . VAL A 1 96 ? -14.936 4.313 3.850 1.00 84.50 96 VAL A C 1
ATOM 674 O O . VAL A 1 96 ? -14.976 4.999 2.831 1.00 84.50 96 VAL A O 1
ATOM 677 N N . PHE A 1 97 ? -13.897 3.519 4.133 1.00 80.69 97 PHE A N 1
ATOM 678 C CA . PHE A 1 97 ? -12.735 3.402 3.251 1.00 80.69 97 PHE A CA 1
ATOM 679 C C . PHE A 1 97 ? -13.132 2.880 1.867 1.00 80.69 97 PHE A C 1
ATOM 681 O O . PHE A 1 97 ? -12.766 3.477 0.856 1.00 80.69 97 PHE A O 1
ATOM 688 N N . ILE A 1 98 ? -13.910 1.795 1.801 1.00 85.75 98 ILE A N 1
ATOM 689 C CA . ILE A 1 98 ? -14.385 1.225 0.532 1.00 85.75 98 ILE A CA 1
ATOM 690 C C . ILE A 1 98 ? -15.249 2.241 -0.219 1.00 85.75 98 ILE A C 1
ATOM 692 O O . ILE A 1 98 ? -15.043 2.454 -1.412 1.00 85.75 98 ILE A O 1
ATOM 696 N N . PHE A 1 99 ? -16.176 2.898 0.478 1.00 89.31 99 PHE A N 1
ATOM 697 C CA . PHE A 1 99 ? -17.069 3.889 -0.115 1.00 89.31 99 PHE A CA 1
ATOM 698 C C . PHE A 1 99 ? -16.305 5.091 -0.690 1.00 89.31 99 PHE A C 1
ATOM 700 O O . PHE A 1 99 ? -16.529 5.470 -1.838 1.00 89.31 99 PHE A O 1
ATOM 707 N N . ALA A 1 100 ? -15.349 5.643 0.063 1.00 86.50 100 ALA A N 1
ATOM 708 C CA . ALA A 1 100 ? -14.506 6.742 -0.396 1.00 86.50 100 ALA A CA 1
ATOM 709 C C . ALA A 1 100 ? -13.661 6.349 -1.620 1.00 86.50 100 ALA A C 1
ATOM 711 O O . ALA A 1 100 ? -13.583 7.110 -2.580 1.00 86.50 100 ALA A O 1
ATOM 712 N N . ASN A 1 101 ? -13.074 5.146 -1.630 1.00 84.81 101 ASN A N 1
ATOM 713 C CA . ASN A 1 101 ? -12.324 4.657 -2.792 1.00 84.81 101 ASN A CA 1
ATOM 714 C C . ASN A 1 101 ? -13.227 4.426 -4.014 1.00 84.81 101 ASN A C 1
ATOM 716 O O . ASN A 1 101 ? -12.815 4.721 -5.131 1.00 84.81 101 ASN A O 1
ATOM 720 N N . ALA A 1 102 ? -14.461 3.949 -3.826 1.00 89.25 102 ALA A N 1
ATOM 721 C CA . ALA A 1 102 ? -15.422 3.803 -4.919 1.00 89.25 102 ALA A CA 1
ATOM 722 C C . ALA A 1 102 ? -15.786 5.160 -5.544 1.00 89.25 102 ALA A C 1
ATOM 724 O O . ALA A 1 102 ? -15.836 5.276 -6.765 1.00 89.25 102 ALA A O 1
ATOM 725 N N . LEU A 1 103 ? -15.969 6.193 -4.717 1.00 90.25 103 LEU A N 1
ATOM 726 C CA . LEU A 1 103 ? -16.151 7.573 -5.174 1.00 90.25 103 LEU A CA 1
ATOM 727 C C . LEU A 1 103 ? -14.940 8.086 -5.963 1.00 90.25 103 LEU A C 1
ATOM 729 O O . LEU A 1 103 ? -15.130 8.671 -7.021 1.00 90.25 103 LEU A O 1
ATOM 733 N N . ILE A 1 104 ? -13.712 7.815 -5.505 1.00 86.62 104 ILE A N 1
ATOM 734 C CA . ILE A 1 104 ? -12.479 8.187 -6.228 1.00 86.62 104 ILE A CA 1
ATOM 73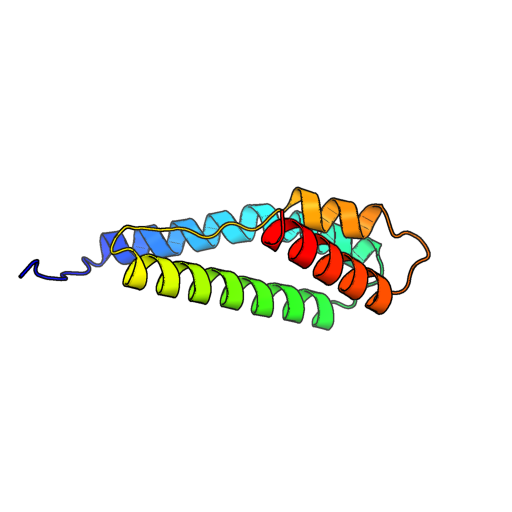5 C C . ILE A 1 104 ? -12.393 7.505 -7.601 1.00 86.62 104 ILE A C 1
ATOM 737 O O . ILE A 1 104 ? -11.843 8.076 -8.530 1.00 86.62 104 ILE A O 1
ATOM 741 N N . VAL A 1 105 ? -12.899 6.278 -7.741 1.00 88.31 105 VAL A N 1
ATOM 742 C CA . VAL A 1 105 ? -12.925 5.580 -9.039 1.00 88.31 105 VAL A CA 1
ATOM 743 C C . VAL A 1 105 ? -14.020 6.130 -9.959 1.00 88.31 105 VAL A C 1
ATOM 745 O O . VAL A 1 105 ? -13.873 6.078 -11.179 1.00 88.31 105 VAL A O 1
ATOM 748 N N . LEU A 1 106 ? -15.127 6.609 -9.388 1.00 92.94 106 LEU A N 1
ATOM 749 C CA . LEU A 1 106 ? -16.277 7.112 -10.137 1.00 92.94 106 LEU A CA 1
ATOM 750 C C . LEU A 1 106 ? -16.089 8.551 -10.645 1.00 92.94 106 LEU A C 1
ATOM 752 O O . LEU A 1 106 ? -16.634 8.884 -11.698 1.00 92.94 106 LEU A O 1
ATOM 756 N N . CYS A 1 107 ? -15.383 9.392 -9.886 1.00 76.88 107 CYS A N 1
ATOM 757 C CA . CYS A 1 107 ? -15.146 10.809 -10.177 1.00 76.88 107 CYS A CA 1
ATOM 758 C C . CYS A 1 107 ? -13.816 11.039 -10.901 1.00 76.88 107 CYS A C 1
ATOM 760 O O . CYS A 1 107 ? -13.810 11.881 -11.827 1.00 76.88 107 CYS A O 1
#

Organism: NCBI:txid1134687

Mean predicted aligned error: 7.21 Å

Solvent-accessible surface area (backbone atoms only — not comparable to full-atom values): 6291 Å² total; per-residue (Å²): 131,84,80,85,75,79,52,67,69,62,56,50,51,53,50,51,52,51,51,52,57,48,58,71,53,48,59,60,48,49,54,41,40,48,75,64,68,51,51,71,71,56,52,52,51,52,53,52,53,47,54,49,51,34,51,51,50,18,51,52,48,18,66,72,69,72,46,98,48,81,59,79,82,58,68,68,58,58,40,48,51,47,67,74,40,77,95,58,54,73,69,56,52,52,49,51,51,53,52,53,52,52,49,63,72,74,107

InterPro domains:
  IPR004711 Benzoate transporter [PF03594] (9-107)
  IPR004711 Benzoate transporter [PTHR30199] (6-107)

Sequence (107 aa):
MRSFTLPFPSLLAGFVAVLVGYASSAAIIWQAAAAAGADAAQIAGWMTALGLGMGISTLALTVWRKVPILTAWSTPGAALLVSGLQGVTLSQAVGVFIFANALIVLC

Radius of gyration: 16.69 Å; Cα contacts (8 Å, |Δi|>4): 43; chains: 1; bounding box: 39×21×49 Å

Foldseek 3Di:
DPPPDPPPVNVVVVVVVCVCLLVVLLVLLVVLCVVLVDDPVRSVVVSVVVSVVQVVCQVVCCVVVVHRDGDDDDSVVSSCLSVVQVPHDPVVSVVVVVVVVVVVVVD

=== Feature glossary ===
The record interleaves many kinds of information about one protein. Here is each kind framed as the question it answers.

Q: What are the backbone torsion angles?
A: φ (phi) and ψ (psi) are the two rotatable backbone dihedrals per residue: φ is the C(i-1)–N–Cα–C torsion, ψ is the N–Cα–C–N(i+1) torsion, both in degrees on (−180°, 180°]. α-helical residues cluster near (−60°, −45°); β-strand residues near (−120°, +130°). A Ramachandran plot is simply a scatter of (φ, ψ) for every residue.

Q: What is the amino-acid chain?
A: This is the polypeptide sequence — one letter per residue, N-terminus first. Length ranges from a few dozen residues for small domains to over a thousand for large multi-domain proteins.

Q: How mobile is each atom in the crystal?
A: For experimental (PDB) structures, the B-factor (temperature factor) quantifies the positional spread of each atom in the crystal — a combination of thermal vibration and static disorder — in units of Å². High B-factors mark flexible loops or poorly resolved regions; low B-factors mark the rigid, well-ordered core.

Q: Are the domains correctly placed relative to each other?
A: Predicted Aligned Error (PAE) is an AlphaFold confidence matrix: entry (i, j) is the expected error in the position of residue j, in ångst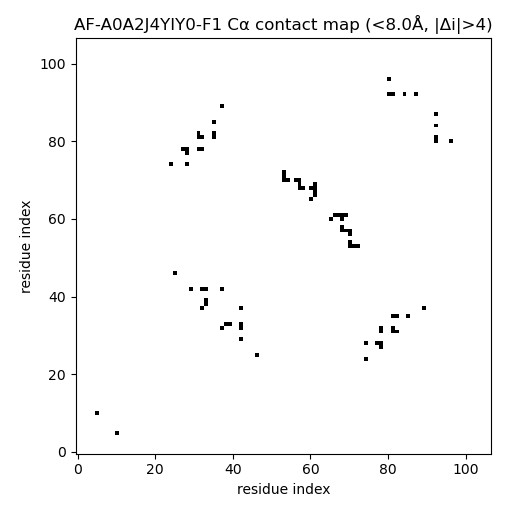röms, when the prediction is superimposed on the true structure at residue i. Low PAE within a block of residues means that block is internally rigid and well-predicted; high PAE between two blocks means their relative placement is uncertain even if each block individually is confident.

Q: How confident is the AlphaFold model at each residue?
A: pLDDT is the predicted lDDT-Cα score: AlphaFold's confidence that the local environment of each residue (all inter-atomic distances within 15 Å) is correctly placed. It is a per-residue number between 0 and 100, with higher meaning more reliable.

Q: What family and function is it annotated with?
A: Functional annotations link the protein to curated databases. InterPro entries identify conserved domains and families by matching the sequence against member-database signatures (Pfam, PROSITE, CDD, …). Gene Ontology (GO) terms describe molecular function, biological process, and cellular component in a controlled vocabulary. CATH places the structure in a hierarchical fold classification (Class/Architecture/Topology/Homologous-superfamily). The organism is the source species.

Q: How big and how compact is the whole molecule?
A: Three whole-structure scalars: the radius of gyration (RMS distance of Cα from centroid, in Å), the count of Cα–Cα contacts (pairs closer than 8 Å and separated by more than four residues in sequence — i.e. tertiary, not local, contacts), and the bounding-box dimensions. Together they distinguish compact globular folds from extended fibres or disordered chains.

Q: What known structures does this most resemble?
A: The Foldseek neighbor list gives the closest experimentally determined structures in the PDB, ranked by structural alignment. TM-score near 1 means near-identical fold; near 0.3 means only rough topology match. This is how one finds what a novel AlphaFold prediction most resembles in the solved-structure universe.

Q: Which residues are buried vs exposed?
A: SASA measures how much of the protein is reachable by solvent. It is computed by rolling a water-sized probe over the atomic surface and summing the exposed area (Å²). Per-residue SASA distinguishes core (buried, low SASA) from surface (exposed, high SASA) residues; total SASA is a whole-molecule size measure.

Q: Which residues are in helices, strands, or loops?
A: Eight-state secondary structure (DSSP): H is the canonical α-helix, G the tighter 3₁₀-helix, I the wider π-helix; E/B are β-structure, T and S are turns and bends, and '-' is everything else. DSSP derives these from the pattern of main-chain N–H···O=C hydrogen bonds, not from the sequence.

Q: Where is each backbone atom in 3D?
A: Structure coordinates are given as an mmCIF _atom_site loop: one row per atom with element, residue name, chain id, sequence number, and x/y/z position in Å. Only the four main-chain atoms per residue are included here; side chains are omitted to keep the record compact.

Q: What if only a Cα trace is available?
A: Three-state secondary structure (P-SEA) collapses the eight DSSP classes into helix (a), strand (b), and coil (c). P-SEA assigns these from Cα geometry alone — distances and angles — without requiring backbone oxygens, so it works on any Cα trace.

Q: What do the rendered images show?
A: The six renders are orthographic views along the three Cartesian axes in both directions. Representation (cartoon, sticks, or surface) and color scheme (sequence-rainbow or by-chain) vary across proteins so the training set covers all the common visualization conventions.

Q: What does the local fold look like, residue by residue?
A: Foldseek's 3Di representation compresses backbone geometry into a per-residue letter drawn from a learned twenty-state alphabet. It captures the tertiary interaction pattern around each residue — which residues are packed against it in space, regardless of where they are in sequence.

Q: What do the diagnostic plots show?
A: The contact map is a binary N×N matrix image: pixel (i, j) is dark where Cα_i and Cα_j are within 8 Å and |i−j|>4. Because the |i−j|>4 filter removes local helical contacts, off-diagonal stripes parallel to the main diagonal indicate parallel β-sheets; stripes perpendicular to it indicate antiparallel β-sheets. The Ramachandran plot scatters every residue's (φ, ψ) pair against the sterically allowed regions. The PAE heatmap renders the predicted-aligned-error matrix.